Protein AF-A0A8J6BAM9-F1 (afdb_monomer_lite)

InterPro domains:
  IPR001164 Arf GTPase activating protein [PF01412] (56-145)
  IPR001164 Arf GTPase activating protein [PR00405] (63-82)
  IPR001164 Arf GTPase activating protein [PR00405] (82-99)
  IPR001164 Arf GTPase activating protein [PR00405] (103-124)
  IPR001164 Arf GTPase activating protein [PS50115] (27-148)
  IPR001164 Arf GTPase activating protein [SM00105] (52-148)
  IPR001849 Pleckstrin homology domain [PS50003] (1-22)
  IPR037278 ARFGAP/RecO-like zinc finger [SSF57863] (56-147)
  IPR038508 ArfGAP domain superfamily [G3DSA:1.10.220.150] (35-148)
  IPR045258 ArfGAP ACAP1/2/3-like [PTHR23180] (1-147)

pLDDT: mean 85.21, std 18.14, range [35.91, 98.75]

Foldseek 3Di:
DDDDPDPVSVVVVVVVVVVVVVVVVVVVVVVVVVVPPDDDDDDPPPPPPPPQLLVLLCPAPAQQAALFARHGDAQKDFLVLLEGHHPVVLVVLVVVPPVRTDMDGNPPDDDDPVSSVSNNVDYSVNSCCPPVVCCVVVVHDGHHPPRD

Secondary structure (DSSP, 8-state):
----SSHHHHHHHHHHHHHHHHHHHHHHHHHHHHHTT------------PPPHHHHHHTSTTTTB-TTT--BS--EEETTTTEEE-HHHHHHHHHH-TTT--EEETTTS---HHHHHHHHHS-HHHHHHHHTTTTTTTTPPPP-TT--

Organism: Eleutherodactylus coqui (NCBI:txid57060)

Structure (mmCIF, N/CA/C/O backbone):
data_AF-A0A8J6BAM9-F1
#
_entry.id   AF-A0A8J6BAM9-F1
#
loop_
_atom_site.group_PDB
_atom_site.id
_atom_site.type_symbol
_atom_site.label_atom_id
_atom_site.label_alt_id
_atom_site.label_comp_id
_atom_site.label_asym_id
_atom_site.label_entity_id
_atom_site.label_seq_id
_atom_site.pd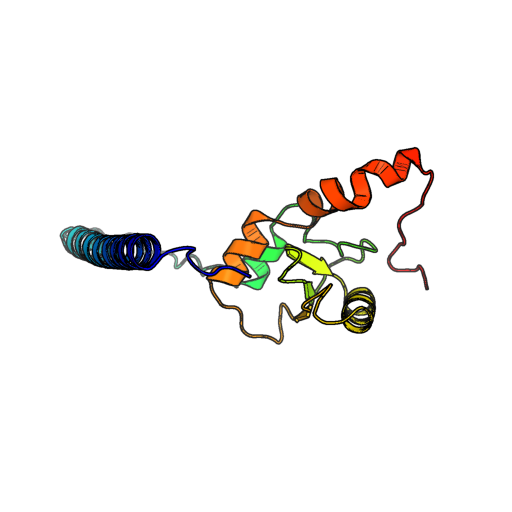bx_PDB_ins_code
_atom_site.Cartn_x
_atom_site.Cartn_y
_atom_site.Cartn_z
_atom_site.occupancy
_atom_site.B_iso_or_equiv
_atom_site.auth_seq_id
_atom_site.auth_comp_id
_atom_site.auth_asym_id
_atom_site.auth_atom_id
_atom_site.pdbx_PDB_model_num
ATOM 1 N N . MET A 1 1 ? -9.976 20.914 -7.600 1.00 39.16 1 MET A N 1
ATOM 2 C CA . MET A 1 1 ? -10.776 22.073 -7.157 1.00 39.16 1 MET A CA 1
ATOM 3 C C . MET A 1 1 ? -12.224 21.718 -7.468 1.00 39.16 1 MET A C 1
ATOM 5 O O . MET A 1 1 ? -12.579 21.702 -8.632 1.00 39.16 1 MET A O 1
ATOM 9 N N . LEU A 1 2 ? -12.993 21.249 -6.481 1.00 48.84 2 LEU A N 1
ATOM 10 C CA . LEU A 1 2 ? -14.400 20.868 -6.664 1.00 48.84 2 LEU A CA 1
ATOM 11 C C . LEU A 1 2 ? -15.252 21.985 -6.068 1.00 48.84 2 LEU A C 1
ATOM 13 O O . LEU A 1 2 ? -15.532 21.981 -4.873 1.00 48.84 2 LEU A O 1
ATOM 17 N N . GLN A 1 3 ? -15.593 22.973 -6.886 1.00 56.38 3 GLN A N 1
ATOM 18 C CA . GLN A 1 3 ? -16.616 23.955 -6.546 1.00 56.38 3 GLN A CA 1
ATOM 19 C C . GLN A 1 3 ? -17.754 23.790 -7.550 1.00 56.38 3 GLN A C 1
ATOM 21 O O . GLN A 1 3 ? -17.508 23.651 -8.745 1.00 56.38 3 GLN A O 1
ATOM 26 N N . ALA A 1 4 ? -18.988 23.723 -7.051 1.00 55.84 4 ALA A N 1
ATOM 27 C CA . ALA A 1 4 ? -20.177 23.665 -7.888 1.00 55.84 4 ALA A CA 1
ATOM 28 C C . ALA A 1 4 ? -20.239 24.931 -8.756 1.00 55.84 4 ALA A C 1
ATOM 30 O O . ALA A 1 4 ? -20.196 26.040 -8.231 1.00 55.84 4 ALA A O 1
ATOM 31 N N . GLU A 1 5 ? -20.343 24.764 -10.074 1.00 67.25 5 GLU A N 1
ATOM 32 C CA . GLU A 1 5 ? -20.265 25.865 -11.048 1.00 67.25 5 GLU A CA 1
ATOM 33 C C . GLU A 1 5 ? -21.490 26.803 -11.022 1.00 67.25 5 GLU A C 1
ATOM 35 O O . GLU A 1 5 ? -21.522 27.812 -11.721 1.00 67.25 5 GLU A O 1
ATOM 40 N N . SER A 1 6 ? -22.510 26.504 -10.207 1.00 79.94 6 SER A N 1
ATOM 41 C CA . SER A 1 6 ? -23.628 27.411 -9.932 1.00 79.94 6 SER A CA 1
ATOM 42 C C . SER A 1 6 ? -24.306 27.100 -8.595 1.00 79.94 6 SER A C 1
ATOM 44 O O . SER A 1 6 ? -24.293 25.961 -8.121 1.00 79.94 6 SER A O 1
ATOM 46 N N . GLU A 1 7 ? -24.957 28.111 -8.019 1.00 80.81 7 GLU A N 1
ATOM 47 C CA . GLU A 1 7 ? -25.737 28.018 -6.775 1.00 80.81 7 GLU A CA 1
ATOM 48 C C . GLU A 1 7 ? -26.814 26.927 -6.851 1.00 80.81 7 GLU A C 1
ATOM 50 O O . GLU A 1 7 ? -26.946 26.100 -5.953 1.00 80.81 7 GLU A O 1
ATOM 55 N N . ARG A 1 8 ? -27.489 26.816 -7.998 1.00 80.56 8 ARG A N 1
ATOM 56 C CA . ARG A 1 8 ? -28.498 25.779 -8.238 1.00 80.56 8 ARG A CA 1
ATOM 57 C C . ARG A 1 8 ? -27.919 24.360 -8.186 1.00 80.56 8 ARG A C 1
ATOM 59 O O . ARG A 1 8 ? -28.575 23.441 -7.701 1.00 80.56 8 ARG A O 1
ATOM 66 N N . VAL A 1 9 ? -26.705 24.157 -8.698 1.00 76.94 9 VAL A N 1
ATOM 67 C CA . VAL A 1 9 ? -26.034 22.845 -8.656 1.00 76.94 9 VAL A CA 1
ATOM 68 C C . VAL A 1 9 ? -25.580 22.521 -7.233 1.00 76.94 9 VAL A C 1
ATOM 70 O O . VAL A 1 9 ? -25.711 21.374 -6.802 1.00 76.94 9 VAL A O 1
ATOM 73 N N . LEU A 1 10 ? -25.120 23.525 -6.481 1.00 77.19 10 LEU A N 1
ATOM 74 C CA . LEU A 1 10 ? -24.785 23.378 -5.066 1.00 77.19 10 LEU A CA 1
ATOM 75 C C . LEU A 1 10 ? -26.008 22.941 -4.247 1.00 77.19 10 LEU A C 1
ATOM 77 O O . LEU A 1 10 ? -25.926 21.961 -3.510 1.00 77.19 10 LEU A O 1
ATOM 81 N N . GLU A 1 11 ? -27.151 23.606 -4.417 1.00 84.81 11 GLU A N 1
ATOM 82 C CA . GLU A 1 11 ? -28.397 23.273 -3.713 1.00 84.81 11 GLU A CA 1
ATOM 83 C C . GLU A 1 11 ? -28.887 21.856 -4.027 1.00 84.81 11 GLU A C 1
ATOM 85 O O . GLU A 1 11 ? -29.260 21.101 -3.123 1.00 84.81 11 GLU A O 1
ATOM 90 N N . LEU A 1 12 ? -28.851 21.461 -5.304 1.00 85.25 12 LEU A N 1
ATOM 91 C CA . LEU A 1 12 ? -29.227 20.112 -5.722 1.00 85.25 12 LEU A CA 1
ATOM 92 C C . LEU A 1 12 ? -28.321 19.055 -5.091 1.00 85.25 12 LEU A C 1
ATOM 94 O O . LEU A 1 12 ? -28.817 18.023 -4.631 1.00 85.25 12 LEU A O 1
ATOM 98 N N . TRP A 1 13 ? -27.016 19.321 -5.033 1.00 80.38 13 TRP A N 1
ATOM 99 C CA . TRP A 1 13 ? -26.051 18.408 -4.435 1.00 80.38 13 TRP A CA 1
ATOM 100 C C . TRP A 1 13 ? -26.234 18.300 -2.919 1.00 80.38 13 TRP A C 1
ATOM 102 O O . TRP A 1 13 ? -26.351 17.191 -2.398 1.00 80.38 13 TRP A O 1
ATOM 112 N N . VAL A 1 14 ? -26.371 19.429 -2.216 1.00 87.75 14 VAL A N 1
ATOM 113 C CA . VAL A 1 14 ? -26.645 19.457 -0.769 1.00 87.75 14 VAL A CA 1
ATOM 114 C C . VAL A 1 14 ? -27.933 18.696 -0.451 1.00 87.75 14 VAL A C 1
ATOM 116 O O . VAL A 1 14 ? -27.946 17.840 0.434 1.00 87.75 14 VAL A O 1
ATOM 119 N N . SER A 1 15 ? -28.999 18.927 -1.220 1.00 88.94 15 SER A N 1
ATOM 120 C CA . SER A 1 15 ? -30.274 18.227 -1.050 1.00 88.94 15 SER A CA 1
ATOM 121 C C . SER A 1 15 ? -30.162 16.726 -1.340 1.00 88.94 15 SER A C 1
ATOM 123 O O . SER A 1 15 ? -30.778 15.909 -0.653 1.00 88.94 15 SER A O 1
ATOM 125 N N . ALA A 1 16 ? -29.390 16.321 -2.352 1.00 88.25 16 ALA A N 1
ATOM 126 C CA . ALA A 1 16 ? -29.144 14.910 -2.643 1.00 88.25 16 ALA A CA 1
ATOM 127 C C . ALA A 1 16 ? -28.390 14.222 -1.493 1.00 88.25 16 ALA A C 1
ATOM 129 O O . ALA A 1 16 ? -28.829 13.177 -1.019 1.00 88.25 16 ALA A O 1
ATOM 130 N N . VAL A 1 17 ? -27.324 14.842 -0.979 1.00 90.06 17 VAL A N 1
ATOM 131 C CA . VAL A 1 17 ? -26.529 14.312 0.139 1.00 90.06 17 VAL A CA 1
ATOM 132 C C . VAL A 1 17 ? -27.372 14.196 1.413 1.00 90.06 17 VAL A C 1
ATOM 134 O O . VAL A 1 17 ? -27.409 13.135 2.033 1.00 90.06 17 VAL A O 1
ATOM 137 N N . GLN A 1 18 ? -28.121 15.240 1.775 1.00 89.88 18 GLN A N 1
ATOM 138 C CA . GLN A 1 18 ? -28.992 15.229 2.958 1.00 89.88 18 GLN A CA 1
ATOM 139 C C . GLN A 1 18 ? -30.099 14.163 2.870 1.00 89.88 18 GLN A C 1
ATOM 141 O O . GLN A 1 18 ? -30.429 13.522 3.875 1.00 89.88 18 GLN A O 1
ATOM 146 N N . ARG A 1 19 ? -30.653 13.929 1.671 1.00 83.50 19 ARG A N 1
ATOM 147 C CA . ARG A 1 19 ? -31.639 12.862 1.423 1.00 83.50 19 ARG A CA 1
ATOM 148 C C . ARG A 1 19 ? -31.029 11.471 1.558 1.00 83.50 19 ARG A C 1
ATOM 150 O O . ARG A 1 19 ? -31.640 10.614 2.200 1.00 83.50 19 ARG A O 1
ATOM 157 N N . SER A 1 20 ? -29.829 11.258 1.024 1.00 84.00 20 SER A N 1
ATOM 158 C CA . SER A 1 20 ? -29.104 9.991 1.172 1.00 84.00 20 SER A CA 1
ATOM 159 C C . SER A 1 20 ? -28.804 9.684 2.641 1.00 84.00 20 SER A C 1
ATOM 161 O O . SER A 1 20 ? -29.074 8.576 3.100 1.00 84.00 20 SER A O 1
ATOM 163 N N . ILE A 1 21 ? -28.354 10.683 3.409 1.00 84.88 21 ILE A N 1
ATOM 164 C CA . ILE A 1 21 ? -28.090 10.552 4.850 1.00 84.88 21 ILE A CA 1
ATOM 165 C C . ILE A 1 21 ? -29.373 10.176 5.608 1.00 84.88 21 ILE A C 1
ATOM 167 O O . ILE A 1 21 ? -29.393 9.217 6.380 1.00 84.88 21 ILE A O 1
ATOM 171 N N . THR A 1 22 ? -30.469 10.900 5.364 1.00 84.44 22 THR A N 1
ATOM 172 C CA . THR A 1 22 ? -31.757 10.653 6.035 1.00 84.44 22 THR A CA 1
ATOM 173 C C . THR A 1 22 ? -32.296 9.253 5.729 1.00 84.44 22 THR A C 1
ATOM 175 O O . THR A 1 22 ? -32.803 8.569 6.623 1.00 84.44 22 THR A O 1
ATOM 178 N N . THR A 1 23 ? -32.153 8.807 4.479 1.00 82.44 23 THR A N 1
ATOM 179 C CA . THR A 1 23 ? -32.568 7.468 4.042 1.00 82.44 23 THR A CA 1
ATOM 180 C C . THR A 1 23 ? -31.773 6.394 4.779 1.00 82.44 23 THR A C 1
ATOM 182 O O . THR A 1 23 ? -32.389 5.544 5.425 1.00 82.44 23 THR A O 1
ATOM 185 N N . ALA A 1 24 ? -30.442 6.513 4.818 1.00 81.12 24 ALA A N 1
ATOM 186 C CA . ALA A 1 24 ? -29.561 5.570 5.506 1.00 81.12 24 ALA A CA 1
ATOM 187 C C . ALA A 1 24 ? -29.890 5.428 7.007 1.00 81.12 24 ALA A C 1
ATOM 189 O O . ALA A 1 24 ? -29.996 4.317 7.526 1.00 81.12 24 ALA A O 1
ATOM 190 N N . TYR A 1 25 ? -30.153 6.533 7.717 1.00 81.12 25 TYR A N 1
ATOM 191 C CA . TYR A 1 25 ? -30.557 6.469 9.131 1.00 81.12 25 TYR A CA 1
ATOM 192 C C . TYR A 1 25 ? -31.950 5.854 9.343 1.00 81.12 25 TYR A C 1
ATOM 194 O O . TYR A 1 25 ? -32.214 5.249 10.387 1.00 81.12 25 TYR A O 1
ATOM 202 N N . SER A 1 26 ? -32.868 6.014 8.386 1.00 75.12 26 SER A N 1
ATOM 203 C CA . SER A 1 26 ? -34.202 5.406 8.455 1.00 75.12 26 SER A CA 1
ATOM 204 C C . SER A 1 26 ? -34.169 3.894 8.199 1.00 75.12 26 SER A C 1
ATOM 206 O O . SER A 1 26 ? -34.898 3.147 8.854 1.00 75.12 26 SER A O 1
ATOM 208 N N . GLU A 1 27 ? -33.296 3.439 7.300 1.00 65.94 27 GLU A N 1
ATOM 209 C CA . GLU A 1 27 ? -33.071 2.025 6.988 1.00 65.94 27 GLU A CA 1
ATOM 210 C C . GLU A 1 27 ? -32.400 1.302 8.154 1.00 65.94 27 GLU A C 1
ATOM 212 O O . GLU A 1 27 ? -32.925 0.288 8.613 1.00 65.94 27 GLU A O 1
ATOM 217 N N . ASN A 1 28 ? -31.365 1.908 8.742 1.00 63.78 28 ASN A N 1
ATOM 218 C CA . ASN A 1 28 ? -30.679 1.373 9.919 1.00 63.78 28 ASN A CA 1
ATOM 219 C C . ASN A 1 28 ? -31.640 1.192 11.118 1.00 63.78 28 ASN A C 1
ATOM 221 O O . ASN A 1 28 ? -31.587 0.214 11.864 1.00 63.78 28 ASN A O 1
ATOM 225 N N . ARG A 1 29 ? -32.616 2.102 11.271 1.00 59.41 29 ARG A N 1
ATOM 226 C CA . ARG A 1 29 ? -33.677 1.982 12.288 1.00 59.41 29 ARG A CA 1
ATOM 227 C C . ARG A 1 29 ? -34.651 0.839 11.988 1.00 59.41 29 ARG A C 1
ATOM 229 O O . ARG A 1 29 ? -35.113 0.176 12.913 1.00 59.41 29 ARG A O 1
ATOM 236 N N . ARG A 1 30 ? -34.978 0.601 10.713 1.00 58.94 30 ARG A N 1
ATOM 237 C CA . ARG A 1 30 ? -35.854 -0.506 10.287 1.00 58.94 30 ARG A CA 1
ATOM 238 C C . ARG A 1 30 ? -35.173 -1.864 10.456 1.00 58.94 30 ARG A C 1
ATOM 240 O O . ARG A 1 30 ? -35.844 -2.799 10.878 1.00 58.94 30 ARG A O 1
ATOM 247 N N . GLU A 1 31 ? -33.875 -1.974 10.191 1.00 57.94 31 GLU A N 1
ATOM 248 C CA . GLU A 1 31 ? -33.087 -3.182 10.487 1.00 57.94 31 GLU A CA 1
ATOM 249 C C . GLU A 1 31 ? -33.006 -3.459 11.988 1.00 57.94 31 GLU A C 1
ATOM 251 O O . GLU A 1 31 ? -33.277 -4.579 12.424 1.00 57.94 31 GLU A O 1
ATOM 256 N N . SER A 1 32 ? -32.755 -2.424 12.794 1.00 57.28 32 SER A N 1
ATOM 257 C CA . SER A 1 32 ? -32.732 -2.543 14.255 1.00 57.28 32 SER A CA 1
ATOM 258 C C . SER A 1 32 ? -34.083 -3.019 14.824 1.00 57.28 32 SER A C 1
ATOM 260 O O . SER A 1 32 ? -34.129 -3.913 15.668 1.00 57.28 32 SER A O 1
ATOM 262 N N . LEU A 1 33 ? -35.205 -2.516 14.289 1.00 58.56 33 LEU A N 1
ATOM 263 C CA . LEU A 1 33 ? -36.557 -2.947 14.676 1.00 58.56 33 LEU A CA 1
ATOM 264 C C . LEU A 1 33 ? -36.940 -4.346 14.159 1.00 58.56 33 LEU A C 1
ATOM 266 O O . LEU A 1 33 ? -37.733 -5.031 14.806 1.00 58.56 33 LEU A O 1
ATOM 270 N N . ARG A 1 34 ? -36.401 -4.784 13.011 1.00 57.72 34 ARG A N 1
ATOM 271 C CA . ARG A 1 34 ? -36.590 -6.152 12.488 1.00 57.72 34 ARG A CA 1
ATOM 272 C C . ARG A 1 34 ? -35.845 -7.187 13.332 1.00 57.72 34 ARG A C 1
ATOM 274 O O . ARG A 1 34 ? -36.392 -8.256 13.574 1.00 57.72 34 ARG A O 1
ATOM 281 N N . SER A 1 35 ? -34.655 -6.844 13.826 1.00 55.47 35 SER A N 1
ATOM 282 C CA . SER A 1 35 ? -33.857 -7.705 14.711 1.00 55.47 35 SER A CA 1
ATOM 283 C C . SER A 1 35 ? -34.527 -7.936 16.078 1.00 55.47 35 SER A C 1
ATOM 285 O O . SER A 1 35 ? -34.435 -9.017 16.653 1.00 55.47 35 SER A O 1
ATOM 287 N N . ALA A 1 36 ? -35.302 -6.964 16.574 1.00 58.22 36 ALA A N 1
ATOM 288 C CA . ALA A 1 36 ? -35.956 -7.030 17.884 1.00 58.22 36 ALA A CA 1
ATOM 289 C C . ALA A 1 36 ? -37.245 -7.888 17.953 1.00 58.22 36 ALA A C 1
ATOM 291 O O . ALA A 1 36 ? -37.858 -7.963 19.017 1.00 58.22 36 ALA A O 1
ATOM 292 N N . ARG A 1 37 ? -37.704 -8.507 16.851 1.00 52.25 37 ARG A N 1
ATOM 293 C CA . ARG A 1 37 ? -39.003 -9.221 16.784 1.00 52.25 37 ARG A CA 1
ATOM 294 C C . ARG A 1 37 ? -38.938 -10.755 16.776 1.00 52.25 37 ARG A C 1
ATOM 296 O O . ARG A 1 37 ? -39.987 -11.376 16.629 1.00 52.25 37 ARG A O 1
ATOM 303 N N . SER A 1 38 ? -37.778 -11.376 16.978 1.00 48.56 38 SER A N 1
ATOM 304 C CA . SER A 1 38 ? -37.673 -12.846 17.034 1.00 48.56 38 SER A CA 1
ATOM 305 C C . SER A 1 38 ? -37.739 -13.375 18.478 1.00 48.56 38 SER A C 1
ATOM 307 O O . SER A 1 38 ? -36.863 -13.030 19.274 1.00 48.56 38 SER A O 1
ATOM 309 N N . PRO A 1 39 ? -38.721 -14.222 18.853 1.00 49.69 39 PRO A N 1
ATOM 310 C CA . PRO A 1 39 ? -38.718 -14.917 20.137 1.00 49.69 39 PRO A CA 1
ATOM 311 C C . PRO A 1 39 ? -37.861 -16.193 20.065 1.00 49.69 39 PRO A C 1
ATOM 313 O O . PRO A 1 39 ? -38.137 -17.073 19.262 1.00 49.69 39 PRO A O 1
ATOM 316 N N . ALA A 1 40 ? -36.850 -16.248 20.937 1.00 50.81 40 ALA A N 1
ATOM 317 C CA . ALA A 1 40 ? -36.162 -17.413 21.509 1.00 50.81 40 ALA A CA 1
ATOM 318 C C . ALA A 1 40 ? -35.881 -18.653 20.629 1.00 50.81 40 ALA A C 1
ATOM 320 O O . ALA A 1 40 ? -36.723 -19.528 20.496 1.00 50.81 40 ALA A O 1
ATOM 321 N N . GLU A 1 41 ? -34.610 -18.812 20.252 1.00 35.91 41 GLU A N 1
ATOM 322 C CA . GLU A 1 41 ? -33.850 -20.065 20.368 1.00 35.91 41 GLU A CA 1
ATOM 323 C C . GLU A 1 41 ? -32.368 -19.670 20.461 1.00 35.91 41 GLU A C 1
ATOM 325 O O . GLU A 1 41 ? -31.830 -19.022 19.566 1.00 35.91 41 GLU A O 1
ATOM 330 N N . PHE A 1 42 ? -31.722 -19.967 21.590 1.00 48.81 42 PHE A N 1
ATOM 331 C CA . PHE A 1 42 ? -30.290 -19.740 21.778 1.00 48.81 42 PHE A CA 1
ATOM 332 C C . PHE A 1 42 ? -29.526 -21.006 21.369 1.00 48.81 42 PHE A C 1
ATOM 334 O O . PHE A 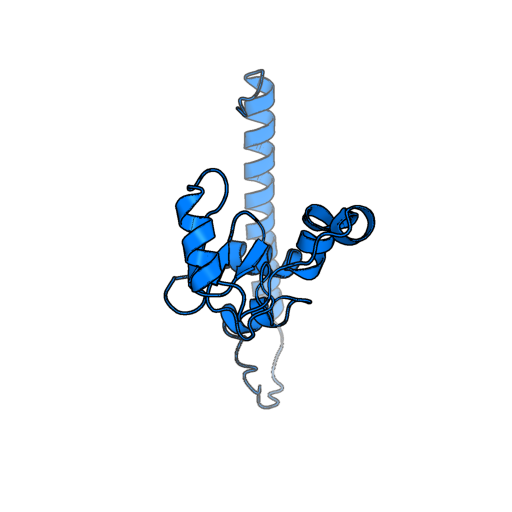1 42 ? -29.446 -21.934 22.176 1.00 48.81 42 PHE A O 1
ATOM 341 N N . PRO A 1 43 ? -28.868 -21.062 20.202 1.00 42.41 43 PRO A N 1
ATOM 342 C CA . PRO A 1 43 ? -27.595 -21.741 20.115 1.00 42.41 43 PRO A CA 1
ATOM 343 C C . PRO A 1 43 ? -26.518 -20.767 20.595 1.00 42.41 43 PRO A C 1
ATOM 345 O O . PRO A 1 43 ? -26.526 -19.584 20.258 1.00 42.41 43 PRO A O 1
ATOM 348 N N . ALA A 1 44 ? -25.608 -21.263 21.431 1.00 45.12 44 ALA A N 1
ATOM 349 C CA . ALA A 1 44 ? -24.462 -20.524 21.933 1.00 45.12 44 ALA A CA 1
ATOM 350 C C . ALA A 1 44 ? -23.733 -19.825 20.774 1.00 45.12 44 ALA A C 1
ATOM 352 O O . ALA A 1 44 ? -23.027 -20.460 19.991 1.00 45.12 44 ALA A O 1
ATOM 353 N N . GLN A 1 45 ? -23.929 -18.510 20.663 1.00 50.00 45 GLN A N 1
ATOM 354 C CA . GLN A 1 45 ? -23.232 -17.676 19.702 1.00 50.00 45 GLN A CA 1
ATOM 355 C C . GLN A 1 45 ? -21.758 -17.695 20.111 1.00 50.00 45 GLN A C 1
ATOM 357 O O . GLN A 1 45 ? -21.333 -16.975 21.018 1.00 50.00 45 GLN A O 1
ATOM 362 N N . GLN A 1 46 ? -20.963 -18.543 19.458 1.00 45.97 46 GLN A N 1
ATOM 363 C CA . GLN A 1 46 ? -19.539 -18.284 19.333 1.00 45.97 46 GLN A CA 1
ATOM 364 C C . GLN A 1 46 ? -19.436 -16.854 18.805 1.00 45.97 46 GLN A C 1
ATOM 366 O O . GLN A 1 46 ? -19.818 -16.570 17.670 1.00 45.97 46 GLN A O 1
ATOM 371 N N . LYS A 1 47 ? -18.993 -15.927 19.662 1.00 38.78 47 LYS A N 1
ATOM 372 C CA . LYS A 1 47 ? -18.503 -14.628 19.218 1.00 38.78 47 LYS A CA 1
ATOM 373 C C . LYS A 1 47 ? -17.362 -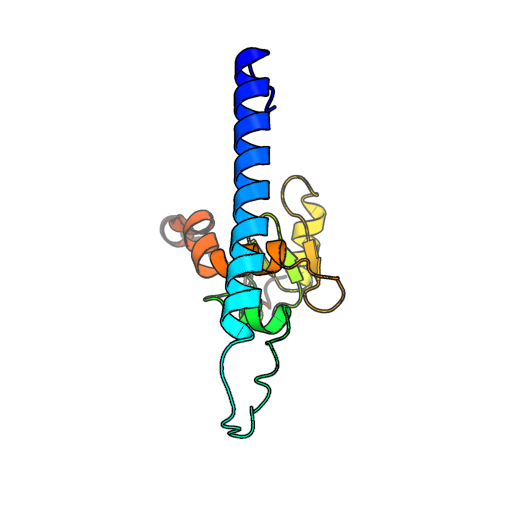14.942 18.260 1.00 38.78 47 LYS A C 1
ATOM 375 O O . LYS A 1 47 ? -16.242 -15.170 18.704 1.00 38.78 47 LYS A O 1
ATOM 380 N N . ALA A 1 48 ? -17.651 -14.988 16.962 1.00 41.03 48 ALA A N 1
ATOM 381 C CA . ALA A 1 48 ? -16.633 -14.756 15.962 1.00 41.03 48 ALA A CA 1
ATOM 382 C C . ALA A 1 48 ? -16.068 -13.383 16.318 1.00 41.03 48 ALA A C 1
ATOM 384 O O . ALA A 1 48 ? -16.750 -12.364 16.193 1.00 41.03 48 ALA A O 1
ATOM 385 N N . THR A 1 49 ? -14.885 -13.376 16.924 1.00 45.06 49 THR A N 1
ATOM 386 C CA . THR A 1 49 ? -14.136 -12.158 17.188 1.00 45.06 49 THR A CA 1
ATOM 387 C C . THR A 1 49 ? -14.025 -11.457 15.849 1.00 45.06 49 THR A C 1
ATOM 389 O O . THR A 1 49 ? -13.442 -12.024 14.922 1.00 45.06 49 THR A O 1
ATOM 392 N N . ALA A 1 50 ? -14.658 -10.287 15.713 1.00 51.44 50 ALA A N 1
ATOM 393 C CA . ALA A 1 50 ? -14.471 -9.470 14.527 1.00 51.44 50 ALA A CA 1
ATOM 394 C C . ALA A 1 50 ? -12.952 -9.362 14.316 1.00 51.44 50 ALA A C 1
ATOM 396 O O . ALA A 1 50 ? -12.250 -9.018 15.274 1.00 51.44 50 ALA A O 1
ATOM 397 N N . PRO A 1 51 ? -12.431 -9.765 13.146 1.00 61.16 51 PRO A N 1
ATOM 398 C CA . PRO A 1 51 ? -10.997 -9.749 12.914 1.00 61.16 51 PRO A CA 1
ATOM 399 C C . PRO A 1 51 ? -10.484 -8.334 13.157 1.00 61.16 51 PRO A C 1
ATOM 401 O O . PRO A 1 51 ? -11.166 -7.368 12.795 1.00 61.16 51 PRO A O 1
ATOM 404 N N . CYS A 1 52 ? -9.315 -8.206 13.789 1.00 82.19 52 CYS A N 1
ATOM 405 C CA . CYS A 1 52 ? -8.753 -6.880 13.998 1.00 82.19 52 CYS A CA 1
ATOM 406 C C . CYS A 1 52 ? -8.532 -6.216 12.626 1.00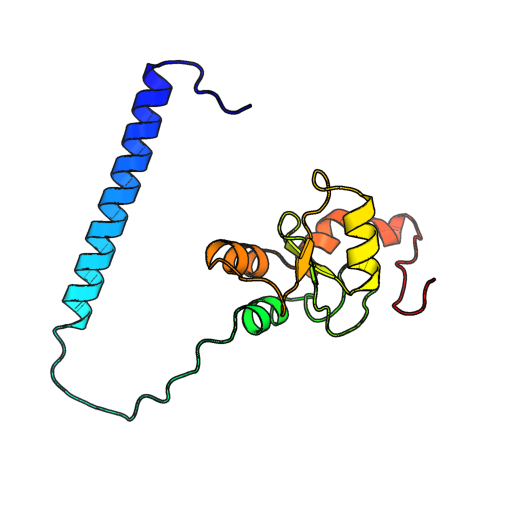 82.19 52 CYS A C 1
ATOM 408 O O . CYS A 1 52 ? -8.388 -6.900 11.608 1.00 82.19 52 CYS A O 1
ATOM 410 N N . ALA A 1 53 ? -8.569 -4.883 12.569 1.00 86.69 53 ALA A N 1
ATOM 411 C CA . ALA A 1 53 ? -8.479 -4.145 11.306 1.00 86.69 53 ALA A CA 1
ATOM 412 C C . ALA A 1 53 ? -7.269 -4.588 10.459 1.00 86.69 53 ALA A C 1
ATOM 414 O O . ALA A 1 53 ? -7.398 -4.797 9.254 1.00 86.69 53 ALA A O 1
ATOM 415 N N . GLN A 1 54 ? -6.130 -4.823 11.113 1.00 92.19 54 GLN A N 1
ATOM 416 C CA . GLN A 1 54 ? -4.921 -5.366 10.503 1.00 92.19 54 GLN A CA 1
ATOM 417 C C . GLN A 1 54 ? -5.155 -6.736 9.852 1.00 92.19 54 GLN A C 1
ATOM 419 O O . GLN A 1 54 ? -4.830 -6.909 8.679 1.00 92.19 54 GLN A O 1
ATOM 424 N N . ASP A 1 55 ? -5.765 -7.690 10.561 1.00 93.25 55 ASP A N 1
ATOM 425 C CA . ASP A 1 55 ? -6.039 -9.026 10.016 1.00 93.25 55 ASP A CA 1
ATOM 426 C C . ASP A 1 55 ? -6.925 -8.959 8.768 1.00 93.25 55 ASP A C 1
ATOM 428 O O . ASP A 1 55 ? -6.769 -9.751 7.841 1.00 93.25 55 ASP A O 1
ATOM 432 N N . ALA A 1 56 ? -7.887 -8.031 8.741 1.00 94.38 56 ALA A N 1
ATOM 433 C CA . ALA A 1 56 ? -8.734 -7.825 7.571 1.00 94.38 56 ALA A CA 1
ATOM 434 C C . ALA A 1 56 ? -7.924 -7.346 6.361 1.00 94.38 56 ALA A C 1
ATOM 436 O O . ALA A 1 56 ? -8.064 -7.921 5.283 1.00 94.38 56 ALA A O 1
ATOM 437 N N . MET A 1 57 ? -7.040 -6.366 6.553 1.00 95.94 57 MET A N 1
ATOM 438 C CA . MET A 1 57 ? -6.207 -5.818 5.479 1.00 95.94 57 MET A CA 1
ATOM 439 C C . MET A 1 57 ? -5.137 -6.800 4.993 1.00 95.94 57 MET A C 1
ATOM 441 O O . MET A 1 57 ? -4.865 -6.851 3.796 1.00 95.94 57 MET A O 1
ATOM 445 N N . LEU A 1 58 ? -4.532 -7.590 5.886 1.00 96.12 58 LEU A N 1
ATOM 446 C CA . LEU A 1 58 ? -3.482 -8.551 5.525 1.00 96.12 58 LEU A CA 1
ATOM 447 C C . LEU A 1 58 ? -4.019 -9.782 4.780 1.00 96.12 58 LEU A C 1
ATOM 449 O O . LEU A 1 58 ? -3.265 -10.429 4.057 1.00 96.12 58 LEU A O 1
ATOM 453 N N . ARG A 1 59 ? -5.319 -10.088 4.899 1.00 96.19 59 ARG A N 1
ATOM 454 C CA . ARG A 1 59 ? -5.975 -11.155 4.120 1.00 96.19 59 ARG A CA 1
ATOM 455 C C . ARG A 1 59 ? -6.234 -10.790 2.658 1.00 96.19 59 ARG A C 1
ATOM 457 O O . ARG A 1 59 ? -6.555 -11.678 1.871 1.00 96.19 59 ARG A O 1
ATOM 464 N N . VAL A 1 60 ? -6.120 -9.517 2.290 1.00 97.12 60 VAL A N 1
ATOM 465 C CA . VAL A 1 60 ? -6.274 -9.067 0.902 1.00 97.12 60 VAL A CA 1
ATOM 466 C C . VAL A 1 60 ? -5.138 -9.634 0.052 1.00 97.12 60 VAL A C 1
ATOM 468 O O . VAL A 1 60 ? -3.982 -9.683 0.480 1.00 97.12 60 VAL A O 1
ATOM 471 N N . THR A 1 61 ? -5.455 -10.052 -1.171 1.00 97.31 61 THR A N 1
ATOM 472 C CA . THR A 1 61 ? -4.487 -10.652 -2.093 1.00 97.31 61 THR A CA 1
ATOM 473 C C . THR A 1 61 ? -3.265 -9.748 -2.290 1.00 97.31 61 THR A C 1
ATOM 475 O O . THR A 1 61 ? -3.373 -8.592 -2.698 1.00 97.31 61 THR A O 1
ATOM 478 N N . GLY A 1 62 ? -2.087 -10.295 -1.986 1.00 97.62 62 GLY A N 1
ATOM 479 C CA . GLY A 1 62 ? -0.804 -9.601 -2.096 1.00 97.62 62 GLY A CA 1
ATOM 480 C C . GLY A 1 62 ? -0.386 -8.802 -0.857 1.00 97.62 62 GLY A C 1
ATOM 481 O O . GLY A 1 62 ? 0.795 -8.484 -0.744 1.00 97.62 62 GLY A O 1
ATOM 482 N N . ASN A 1 63 ? -1.281 -8.526 0.098 1.00 98.38 63 ASN A N 1
ATOM 483 C CA . ASN A 1 63 ? -0.955 -7.689 1.261 1.00 98.38 63 ASN A CA 1
ATOM 484 C C . ASN A 1 63 ? -0.089 -8.388 2.319 1.00 98.38 63 ASN A C 1
ATOM 486 O O . ASN A 1 63 ? 0.465 -7.710 3.182 1.00 98.38 63 ASN A O 1
ATOM 490 N N . ALA A 1 64 ? 0.075 -9.712 2.238 1.00 97.69 64 ALA A N 1
ATOM 491 C CA . ALA A 1 64 ? 0.958 -10.487 3.116 1.00 97.69 64 ALA A CA 1
ATOM 492 C C . ALA A 1 64 ? 2.463 -10.256 2.853 1.00 97.69 64 ALA A C 1
ATOM 494 O O . ALA A 1 64 ? 3.305 -10.714 3.626 1.00 97.69 64 ALA A O 1
ATOM 495 N N . ALA A 1 65 ? 2.811 -9.554 1.773 1.00 98.19 65 ALA A N 1
ATOM 496 C CA . ALA A 1 65 ? 4.176 -9.169 1.441 1.00 98.19 65 ALA A CA 1
ATOM 497 C C . ALA A 1 65 ? 4.220 -7.692 1.042 1.00 98.19 65 ALA A C 1
ATOM 499 O O . ALA A 1 65 ? 3.281 -7.181 0.439 1.00 98.19 65 ALA A O 1
ATOM 500 N N . CYS A 1 66 ? 5.321 -7.016 1.358 1.00 98.56 66 CYS A N 1
ATOM 501 C CA . CYS A 1 66 ? 5.566 -5.622 1.020 1.00 98.56 66 CYS A CA 1
ATOM 502 C C . CYS A 1 66 ? 5.327 -5.369 -0.470 1.00 98.56 66 CYS A C 1
ATOM 504 O O . CYS A 1 66 ? 5.871 -6.081 -1.323 1.00 98.56 66 CYS A O 1
ATOM 506 N N . CYS A 1 67 ? 4.563 -4.316 -0.760 1.00 98.62 67 CYS A N 1
ATOM 507 C CA . CYS A 1 67 ? 4.212 -3.921 -2.110 1.00 98.62 67 CYS A CA 1
ATOM 508 C C . CYS A 1 67 ? 5.443 -3.700 -2.982 1.00 98.62 67 CYS A C 1
ATOM 510 O O . CYS A 1 67 ? 5.380 -4.077 -4.141 1.00 98.62 67 CYS A O 1
ATOM 512 N N . ASP A 1 68 ? 6.560 -3.199 -2.445 1.00 98.44 68 ASP A N 1
ATOM 513 C CA . ASP A 1 68 ? 7.693 -2.746 -3.264 1.00 98.44 68 ASP A CA 1
ATOM 514 C C . ASP A 1 68 ? 8.857 -3.744 -3.304 1.00 98.44 68 ASP A C 1
ATOM 516 O O . ASP A 1 68 ? 9.471 -3.937 -4.349 1.00 98.44 68 ASP A O 1
ATOM 520 N N . CYS A 1 69 ? 9.160 -4.418 -2.189 1.00 97.94 69 CYS A N 1
ATOM 521 C CA . CYS A 1 69 ? 10.334 -5.301 -2.079 1.00 97.94 69 CYS A CA 1
ATOM 522 C C . CYS A 1 69 ? 10.000 -6.762 -1.748 1.00 97.94 69 CYS A C 1
ATOM 524 O O . CYS A 1 69 ? 10.897 -7.600 -1.646 1.00 97.94 69 CYS A O 1
ATOM 526 N N . ARG A 1 70 ? 8.712 -7.087 -1.569 1.00 97.44 70 ARG A N 1
ATOM 527 C CA . ARG A 1 70 ? 8.214 -8.423 -1.196 1.00 97.44 70 ARG A CA 1
ATOM 528 C C . ARG A 1 70 ? 8.700 -8.962 0.159 1.00 97.44 70 ARG A C 1
ATOM 530 O O . ARG A 1 70 ? 8.530 -10.150 0.417 1.00 97.44 70 ARG A O 1
ATOM 537 N N . ALA A 1 71 ? 9.264 -8.122 1.032 1.00 98.00 71 ALA A N 1
ATOM 538 C CA . ALA A 1 71 ? 9.503 -8.494 2.428 1.00 98.00 71 ALA A CA 1
ATOM 539 C C . ALA A 1 71 ? 8.202 -8.994 3.079 1.00 98.00 71 ALA A C 1
ATOM 541 O O . ALA A 1 71 ? 7.147 -8.395 2.871 1.00 98.00 71 ALA A O 1
ATOM 542 N N . ALA A 1 72 ? 8.267 -10.094 3.824 1.00 97.00 72 ALA A N 1
ATOM 543 C CA . ALA A 1 72 ? 7.097 -10.678 4.473 1.00 97.00 72 ALA A CA 1
ATOM 544 C C . ALA A 1 72 ? 6.540 -9.765 5.577 1.00 97.00 72 ALA A C 1
ATOM 546 O O . ALA A 1 72 ? 7.253 -8.904 6.088 1.00 97.00 72 ALA A O 1
ATOM 547 N N . GLU A 1 73 ? 5.270 -9.984 5.925 1.00 94.75 73 GLU A N 1
ATOM 548 C CA . GLU A 1 73 ? 4.611 -9.390 7.099 1.00 94.75 73 GLU A CA 1
ATOM 549 C C . GLU A 1 73 ? 4.772 -7.857 7.181 1.00 94.75 73 GLU A C 1
ATOM 551 O O . GLU A 1 73 ? 5.299 -7.326 8.159 1.00 94.75 73 GLU A O 1
ATOM 556 N N . PRO A 1 74 ? 4.347 -7.104 6.147 1.00 97.50 74 PRO A N 1
ATOM 557 C CA . PRO A 1 74 ? 4.438 -5.650 6.180 1.00 97.50 74 PRO A CA 1
ATOM 558 C C . PRO A 1 74 ? 3.563 -5.073 7.302 1.00 97.50 74 PRO A C 1
ATOM 560 O O . PRO A 1 74 ? 2.373 -5.362 7.381 1.00 97.50 74 PRO A O 1
ATOM 563 N N . GLU A 1 75 ? 4.140 -4.205 8.134 1.00 97.50 75 GLU A N 1
ATOM 564 C CA . GLU A 1 75 ? 3.448 -3.556 9.263 1.00 97.50 75 GLU A CA 1
ATOM 565 C C . GLU A 1 75 ? 3.041 -2.100 8.984 1.00 97.50 75 GLU A C 1
ATOM 567 O O . GLU A 1 75 ? 2.519 -1.404 9.858 1.00 97.50 75 GLU A O 1
ATOM 572 N N . TRP A 1 76 ? 3.284 -1.611 7.768 1.00 98.62 76 TRP A N 1
ATOM 573 C CA . TRP A 1 76 ? 2.960 -0.252 7.348 1.00 98.62 76 TRP A CA 1
ATOM 574 C C . TRP A 1 76 ? 2.072 -0.269 6.110 1.00 98.62 76 TRP A C 1
ATOM 576 O O . TRP A 1 76 ? 2.025 -1.243 5.363 1.00 98.62 76 TRP A O 1
ATOM 586 N N . ALA A 1 77 ? 1.366 0.828 5.874 1.00 98.62 77 ALA A N 1
ATOM 587 C CA . ALA A 1 77 ? 0.508 0.996 4.716 1.00 98.62 77 ALA A CA 1
ATOM 588 C C . ALA A 1 77 ? 0.559 2.424 4.178 1.00 98.62 77 ALA A C 1
ATOM 590 O O . ALA A 1 77 ? 0.724 3.384 4.934 1.00 98.62 77 ALA A O 1
ATOM 591 N N . SER A 1 78 ? 0.371 2.566 2.867 1.00 98.62 78 SER A N 1
ATOM 592 C CA . SER A 1 78 ? 0.070 3.848 2.234 1.00 98.62 78 SER A CA 1
ATOM 593 C C . SER A 1 78 ? -1.429 3.940 1.973 1.00 98.62 78 SER A C 1
ATOM 595 O O . SER A 1 78 ? -1.954 3.279 1.077 1.00 98.62 78 SER A O 1
ATOM 597 N N . ILE A 1 79 ? -2.132 4.764 2.755 1.00 98.06 79 ILE A N 1
ATOM 598 C CA . ILE A 1 79 ? -3.605 4.784 2.755 1.00 98.06 79 ILE A CA 1
ATOM 599 C C . ILE A 1 79 ? -4.206 5.410 1.495 1.00 98.06 79 ILE A C 1
ATOM 601 O O . ILE A 1 79 ? -5.326 5.086 1.128 1.00 98.06 79 ILE A O 1
ATOM 605 N N . ASN A 1 80 ? -3.490 6.314 0.822 1.00 97.81 80 ASN A N 1
ATOM 606 C CA . ASN A 1 80 ? -3.971 6.914 -0.426 1.00 97.81 80 ASN A CA 1
ATOM 607 C C . ASN A 1 80 ? -3.703 6.036 -1.652 1.00 97.81 80 ASN A C 1
ATOM 609 O O . ASN A 1 80 ? -4.331 6.257 -2.681 1.00 97.81 80 ASN A O 1
ATOM 613 N N . LEU A 1 81 ? -2.766 5.091 -1.550 1.00 98.25 81 LEU A N 1
ATOM 614 C CA . LEU A 1 81 ? -2.461 4.133 -2.611 1.00 98.25 81 LEU A CA 1
ATOM 615 C C . LEU A 1 81 ? -3.173 2.793 -2.395 1.00 98.25 81 LEU A C 1
ATOM 617 O O . LEU A 1 81 ? -3.414 2.083 -3.361 1.00 98.25 81 LEU A O 1
ATOM 621 N N . GLY A 1 82 ? -3.524 2.449 -1.153 1.00 98.19 82 GLY A N 1
ATOM 622 C CA . GLY A 1 82 ? -4.179 1.182 -0.836 1.00 98.19 82 GLY A CA 1
ATOM 623 C C . GLY A 1 82 ? -3.223 -0.008 -0.765 1.00 98.19 82 GLY A C 1
ATOM 624 O O . GLY A 1 82 ? -3.619 -1.109 -1.137 1.00 98.19 82 GLY A O 1
ATOM 625 N N . VAL A 1 83 ? -1.974 0.207 -0.331 1.00 98.75 83 VAL A N 1
ATOM 626 C CA . VAL A 1 83 ? -0.915 -0.824 -0.307 1.00 98.75 83 VAL A CA 1
ATOM 627 C C . VAL A 1 83 ? -0.305 -1.022 1.075 1.00 98.75 83 VAL A C 1
ATOM 629 O O . VAL A 1 83 ? -0.218 -0.068 1.851 1.00 98.75 83 VAL A O 1
ATOM 632 N N . THR A 1 84 ? 0.165 -2.236 1.365 1.00 98.75 84 THR A N 1
ATOM 633 C CA . THR A 1 84 ? 0.982 -2.557 2.546 1.00 98.75 84 THR A CA 1
ATOM 634 C C . THR A 1 84 ? 2.467 -2.604 2.184 1.00 98.75 84 THR A C 1
ATOM 636 O O . THR A 1 84 ? 2.856 -3.146 1.153 1.00 98.75 84 THR A O 1
ATOM 639 N N . VAL A 1 85 ? 3.322 -2.034 3.030 1.00 98.75 85 VAL A N 1
ATOM 640 C CA . VAL A 1 85 ? 4.771 -1.912 2.817 1.00 98.75 85 VAL A CA 1
ATOM 641 C C . VAL A 1 85 ? 5.539 -2.265 4.092 1.00 98.75 85 VAL A C 1
ATOM 643 O O . VAL A 1 85 ? 5.027 -2.127 5.202 1.00 98.75 85 VAL A O 1
ATOM 646 N N . CYS A 1 86 ? 6.772 -2.753 3.953 1.00 98.38 86 CYS A N 1
ATOM 647 C CA . CYS A 1 86 ? 7.645 -3.006 5.100 1.00 98.38 86 CYS A CA 1
ATOM 648 C C . CYS A 1 86 ? 8.161 -1.691 5.704 1.00 98.38 86 CYS A C 1
ATOM 650 O O . CYS A 1 86 ? 7.984 -0.612 5.135 1.00 98.38 86 CYS A O 1
ATOM 652 N N . ILE A 1 87 ? 8.841 -1.783 6.848 1.00 97.44 87 ILE A N 1
ATOM 653 C CA . ILE A 1 87 ? 9.396 -0.618 7.544 1.00 97.44 87 ILE A CA 1
ATOM 654 C C . ILE A 1 87 ? 10.356 0.203 6.667 1.00 97.44 87 ILE A C 1
ATOM 656 O O . ILE A 1 87 ? 10.239 1.428 6.630 1.00 97.44 87 ILE A O 1
ATOM 660 N N . GLU A 1 88 ? 11.234 -0.446 5.904 1.00 97.94 88 GLU A N 1
ATOM 661 C CA . GLU A 1 88 ? 12.223 0.223 5.048 1.00 97.94 88 GLU A CA 1
ATOM 662 C C . GLU A 1 88 ? 11.548 0.990 3.905 1.00 97.94 88 GLU A C 1
ATOM 664 O O . GLU A 1 88 ? 11.737 2.201 3.760 1.00 97.94 88 GLU A O 1
ATOM 669 N N . CYS A 1 89 ? 10.672 0.319 3.150 1.00 98.50 89 CYS A N 1
ATOM 670 C CA . CYS A 1 89 ? 9.899 0.941 2.075 1.00 98.50 89 CYS A CA 1
ATOM 671 C C . CYS A 1 89 ? 8.974 2.044 2.606 1.00 98.50 89 CYS A C 1
ATOM 673 O O . CYS A 1 89 ? 8.828 3.087 1.970 1.00 98.50 89 CYS A O 1
ATOM 675 N N . SER A 1 90 ? 8.423 1.893 3.816 1.00 98.50 90 SER A N 1
ATOM 676 C CA . SER A 1 90 ? 7.653 2.960 4.464 1.00 98.50 90 SER A CA 1
ATOM 677 C C . SER A 1 90 ? 8.490 4.230 4.686 1.00 98.50 90 SER A C 1
ATOM 679 O O . SER A 1 90 ? 7.977 5.339 4.525 1.00 98.50 90 SER A O 1
ATOM 681 N N . GLY A 1 91 ? 9.784 4.088 4.997 1.00 98.12 91 GLY A N 1
ATOM 682 C CA . GLY A 1 91 ? 10.727 5.199 5.123 1.00 98.12 91 GLY A CA 1
ATOM 683 C C . GLY A 1 91 ? 10.941 5.929 3.797 1.00 98.12 91 GLY A C 1
ATOM 684 O O . GLY A 1 91 ? 10.890 7.159 3.756 1.00 98.12 91 GLY A O 1
ATOM 685 N N . ILE A 1 92 ? 11.073 5.180 2.699 1.00 98.31 92 ILE A N 1
ATOM 686 C CA . ILE A 1 92 ? 11.164 5.737 1.341 1.00 98.31 92 ILE A CA 1
ATOM 687 C C . ILE A 1 92 ? 9.864 6.460 0.975 1.00 98.31 92 ILE A C 1
ATOM 689 O O . ILE A 1 92 ? 9.887 7.614 0.564 1.00 98.31 92 ILE A O 1
ATOM 693 N N . HIS A 1 93 ? 8.704 5.848 1.215 1.00 98.62 93 HIS A N 1
ATOM 694 C CA . HIS A 1 93 ? 7.410 6.490 0.976 1.00 98.62 93 HIS A CA 1
ATOM 695 C C . HIS A 1 93 ? 7.257 7.817 1.736 1.00 98.62 93 HIS A C 1
ATOM 697 O O . HIS A 1 93 ? 6.642 8.752 1.221 1.00 98.62 93 HIS A O 1
ATOM 703 N N . ARG A 1 94 ? 7.810 7.926 2.951 1.00 98.50 94 ARG A N 1
ATOM 704 C CA . ARG A 1 94 ? 7.813 9.183 3.717 1.00 98.50 94 ARG A CA 1
ATOM 705 C C . ARG A 1 94 ? 8.689 10.253 3.072 1.00 98.50 94 ARG A C 1
ATOM 707 O O . ARG A 1 94 ? 8.281 11.413 3.081 1.00 98.50 94 ARG A O 1
ATOM 714 N N . SER A 1 95 ? 9.843 9.890 2.508 1.00 98.44 95 SER A N 1
ATOM 715 C CA . SER A 1 95 ? 10.742 10.853 1.856 1.00 98.44 95 SER A CA 1
ATOM 716 C C . SER A 1 95 ? 10.166 11.426 0.556 1.00 98.44 95 SER A C 1
ATOM 718 O O . SER A 1 95 ? 10.501 12.554 0.202 1.00 98.44 95 SER A O 1
ATOM 720 N N . LEU A 1 96 ? 9.237 10.715 -0.101 1.00 97.88 96 LEU A N 1
ATOM 721 C CA . LEU A 1 96 ? 8.484 11.238 -1.251 1.00 97.88 96 LEU A CA 1
ATOM 722 C C . LEU A 1 96 ? 7.581 12.425 -0.871 1.00 97.88 96 LEU A C 1
ATOM 724 O O . LEU A 1 96 ? 7.367 13.331 -1.672 1.00 97.88 96 LEU A O 1
ATOM 728 N N . GLY A 1 97 ? 7.045 12.431 0.352 1.00 97.56 97 GLY A N 1
ATOM 729 C CA . GLY A 1 97 ? 6.122 13.451 0.848 1.00 97.56 97 GLY A CA 1
ATOM 730 C C . GLY A 1 97 ? 4.634 13.108 0.673 1.00 97.56 97 GLY A C 1
ATOM 731 O O . GLY A 1 97 ? 4.229 12.256 -0.120 1.00 97.56 97 GLY A O 1
ATOM 732 N N . VAL A 1 98 ? 3.789 13.819 1.430 1.00 97.50 98 VAL A N 1
ATOM 733 C CA . VAL A 1 98 ? 2.357 13.498 1.638 1.00 97.50 98 VAL A CA 1
ATOM 734 C C . VAL A 1 98 ? 1.470 13.619 0.396 1.00 97.50 98 VAL A C 1
ATOM 736 O O . VAL A 1 98 ? 0.344 13.117 0.395 1.00 97.50 98 VAL A O 1
ATOM 739 N N . HIS A 1 99 ? 1.955 14.295 -0.647 1.00 96.19 99 HIS A N 1
ATOM 740 C CA . HIS A 1 99 ? 1.276 14.374 -1.941 1.00 96.19 99 HIS A CA 1
ATOM 741 C C . HIS A 1 99 ? 1.338 13.047 -2.703 1.00 96.19 99 HIS A C 1
ATOM 743 O O . HIS A 1 99 ? 0.421 12.751 -3.464 1.00 96.19 99 HIS A O 1
ATOM 749 N N . PHE A 1 100 ? 2.385 12.250 -2.471 1.00 97.88 100 PHE A N 1
ATOM 750 C CA . PHE A 1 100 ? 2.592 10.965 -3.131 1.00 97.88 100 PHE A CA 1
ATOM 751 C C . PHE A 1 100 ? 2.152 9.801 -2.249 1.00 97.88 100 PHE A C 1
ATOM 753 O O . PHE A 1 100 ? 1.418 8.926 -2.703 1.00 97.88 100 PHE A O 1
ATOM 760 N N . SER A 1 101 ? 2.551 9.797 -0.974 1.00 98.50 101 SER A N 1
ATOM 761 C CA . SER A 1 101 ? 2.237 8.700 -0.061 1.00 98.50 101 SER A CA 1
ATOM 762 C C . SER A 1 101 ? 1.912 9.185 1.348 1.00 98.50 101 SER A C 1
ATOM 764 O O . SER A 1 101 ? 2.631 9.988 1.943 1.00 98.50 101 SER A O 1
ATOM 766 N N . LYS A 1 102 ? 0.831 8.649 1.913 1.00 98.44 102 LYS A N 1
ATOM 767 C CA . LYS A 1 102 ? 0.368 8.891 3.280 1.00 98.44 102 LYS A CA 1
ATOM 768 C C . LYS A 1 102 ? 0.549 7.614 4.087 1.00 98.44 102 LYS A C 1
ATOM 770 O O . LYS A 1 102 ? -0.284 6.715 4.040 1.00 98.44 102 LYS A O 1
ATOM 775 N N . VAL A 1 103 ? 1.657 7.544 4.816 1.00 98.56 103 VAL A N 1
ATOM 776 C CA . VAL A 1 103 ? 2.057 6.339 5.551 1.00 98.56 103 VAL A CA 1
ATOM 777 C C . VAL A 1 103 ? 1.360 6.258 6.918 1.00 98.56 103 VAL A C 1
ATOM 779 O O . VAL A 1 103 ? 1.319 7.249 7.659 1.00 98.56 103 VAL A O 1
ATOM 782 N N . ARG A 1 104 ? 0.833 5.075 7.252 1.00 98.19 104 ARG A N 1
ATOM 783 C CA . ARG A 1 104 ? 0.261 4.688 8.554 1.00 98.19 104 ARG A CA 1
ATOM 784 C C . ARG A 1 104 ? 0.786 3.322 8.983 1.00 98.19 104 ARG A C 1
ATOM 786 O O . ARG A 1 104 ? 1.047 2.477 8.132 1.00 98.19 104 ARG A O 1
ATOM 793 N N . SER A 1 105 ? 0.960 3.118 10.281 1.00 97.81 105 SER A N 1
ATOM 794 C CA . SER A 1 105 ? 1.261 1.813 10.866 1.00 97.81 105 SER A CA 1
ATOM 795 C C . SER A 1 105 ? -0.020 0.988 10.984 1.00 97.81 105 SER A C 1
ATOM 797 O O . SER A 1 105 ? -1.062 1.503 11.383 1.00 97.81 105 SER A O 1
ATOM 799 N N . LEU A 1 106 ? 0.050 -0.301 10.662 1.00 96.56 106 LEU A N 1
ATOM 800 C CA . LEU A 1 106 ? -1.061 -1.235 10.852 1.00 96.56 106 LEU A CA 1
ATOM 801 C C . LEU A 1 106 ? -1.299 -1.564 12.334 1.00 96.56 106 LEU A C 1
ATOM 803 O O . LEU A 1 106 ? -2.424 -1.886 12.703 1.00 96.56 106 LEU A O 1
ATOM 807 N N . THR A 1 107 ? -0.258 -1.469 13.167 1.00 93.19 107 THR A N 1
ATOM 808 C CA . THR A 1 107 ? -0.274 -1.871 14.583 1.00 93.19 107 THR A CA 1
ATOM 809 C C . THR A 1 107 ? -0.273 -0.688 15.551 1.00 93.19 107 THR A C 1
ATOM 811 O O . THR A 1 107 ? -0.851 -0.786 16.631 1.00 93.19 107 THR A O 1
ATOM 814 N N . LEU A 1 108 ? 0.373 0.427 15.189 1.00 94.56 108 LEU A N 1
ATOM 815 C CA . LEU A 1 108 ? 0.594 1.565 16.092 1.00 94.56 108 LEU A CA 1
ATOM 816 C C . LEU A 1 108 ? -0.409 2.710 15.904 1.00 94.56 108 LEU A C 1
ATOM 818 O O . LEU A 1 108 ? -0.580 3.515 16.818 1.00 94.56 108 LEU A O 1
ATOM 822 N N . ASP A 1 109 ? -1.066 2.798 14.744 1.00 96.38 109 ASP A N 1
ATOM 823 C CA . ASP A 1 109 ? -2.030 3.861 14.449 1.00 96.38 109 ASP A CA 1
ATOM 824 C C . ASP A 1 109 ? -3.478 3.378 14.609 1.00 96.38 109 ASP A C 1
ATOM 826 O O . ASP A 1 109 ? -3.801 2.203 14.445 1.00 96.38 109 ASP A O 1
ATOM 830 N N . SER A 1 110 ? -4.381 4.317 14.896 1.00 94.12 110 SER A N 1
ATOM 831 C CA . SER A 1 110 ? -5.824 4.054 14.875 1.00 94.12 110 SER A CA 1
ATOM 832 C C . SER A 1 110 ? -6.356 4.021 13.443 1.00 94.12 110 SER A C 1
ATOM 834 O O . SER A 1 110 ? -5.987 4.860 12.619 1.00 94.12 110 SER A O 1
ATOM 836 N N . TRP A 1 111 ? -7.266 3.085 13.170 1.00 96.00 111 TRP A N 1
ATOM 837 C CA . TRP A 1 111 ? -7.861 2.883 11.850 1.00 96.00 111 TRP A CA 1
ATOM 838 C C . TRP A 1 111 ? -9.362 3.135 11.868 1.00 96.00 111 TRP A C 1
ATOM 840 O O . TRP A 1 111 ? -10.121 2.426 12.528 1.00 96.00 111 TRP A O 1
ATOM 850 N N . GLU A 1 112 ? -9.784 4.139 11.104 1.00 95.19 112 GLU A N 1
ATOM 851 C CA . GLU A 1 112 ? -11.196 4.397 10.839 1.00 95.19 112 GLU A CA 1
ATOM 852 C C . GLU A 1 112 ? -11.771 3.296 9.927 1.00 95.19 112 GLU A C 1
ATOM 854 O O . GLU A 1 112 ? -11.077 2.860 8.997 1.00 95.19 112 GLU A O 1
ATOM 859 N N . PRO A 1 113 ? -13.020 2.842 10.143 1.00 94.62 113 PRO A N 1
ATOM 860 C CA . PRO A 1 113 ? -13.635 1.774 9.349 1.00 94.62 113 PRO A CA 1
ATOM 861 C C . PRO A 1 113 ? -13.588 2.012 7.833 1.00 94.62 113 PRO A C 1
ATOM 863 O O . PRO A 1 113 ? -13.413 1.073 7.056 1.00 94.62 113 PRO A O 1
ATOM 866 N N . GLU A 1 114 ? -13.702 3.265 7.403 1.00 94.88 114 GLU A N 1
ATOM 867 C CA . GLU A 1 114 ? -13.655 3.684 6.005 1.00 94.88 114 GLU A CA 1
ATOM 868 C C . GLU A 1 114 ? -12.275 3.437 5.385 1.00 94.88 114 GLU A C 1
ATOM 870 O O . GLU A 1 114 ? -12.184 2.985 4.242 1.00 94.88 114 GLU A O 1
ATOM 875 N N . LEU A 1 115 ? -11.201 3.670 6.146 1.00 96.00 115 LEU A N 1
ATOM 876 C CA . LEU A 1 115 ? -9.835 3.382 5.709 1.00 96.00 115 LEU A CA 1
ATOM 877 C C . LEU A 1 115 ? -9.581 1.876 5.650 1.00 96.00 115 LEU A C 1
ATOM 879 O O . LEU A 1 115 ? -8.966 1.410 4.695 1.00 96.00 115 LEU A O 1
ATOM 883 N N . VAL A 1 116 ? -10.096 1.106 6.615 1.00 96.69 116 VAL A N 1
ATOM 884 C CA . VAL A 1 116 ? -10.027 -0.366 6.562 1.00 96.69 116 VAL A CA 1
ATOM 885 C C . VAL A 1 116 ? -10.702 -0.874 5.292 1.00 96.69 116 VAL A C 1
ATOM 887 O O . VAL A 1 116 ? -10.115 -1.663 4.557 1.00 96.69 116 VAL A O 1
ATOM 890 N N . LYS A 1 117 ? -11.909 -0.381 4.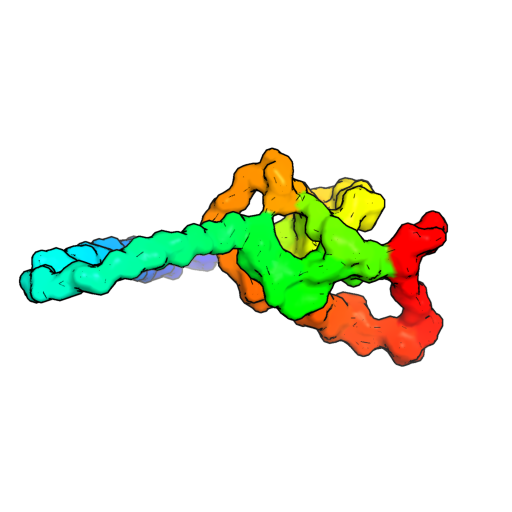994 1.00 95.69 117 LYS A N 1
ATOM 891 C CA . LYS A 1 117 ? -12.634 -0.754 3.779 1.00 95.69 117 LYS A CA 1
ATOM 892 C C . LYS A 1 117 ? -11.845 -0.393 2.521 1.00 95.69 117 LYS A C 1
ATOM 894 O O . LYS A 1 117 ? -11.711 -1.241 1.650 1.00 95.69 117 LYS A O 1
ATOM 899 N N . LEU A 1 118 ? -11.280 0.813 2.442 1.00 95.50 118 LEU A N 1
ATOM 900 C CA . LEU A 1 118 ? -10.445 1.227 1.309 1.00 95.50 118 LEU A CA 1
ATOM 901 C C . LEU A 1 118 ? -9.271 0.264 1.075 1.00 95.50 118 LEU A C 1
ATOM 903 O O . LEU A 1 118 ? -9.040 -0.160 -0.054 1.00 95.50 118 LEU A O 1
ATOM 907 N N . MET A 1 119 ? -8.557 -0.106 2.139 1.00 97.94 119 MET A N 1
ATOM 908 C CA . MET A 1 119 ? -7.445 -1.058 2.059 1.00 97.94 119 MET A CA 1
ATOM 909 C C . MET A 1 119 ? -7.907 -2.461 1.636 1.00 97.94 119 MET A C 1
ATOM 911 O O . MET A 1 119 ? -7.172 -3.153 0.935 1.00 97.94 119 MET A O 1
ATOM 915 N N . CYS A 1 120 ? -9.117 -2.870 2.037 1.00 96.44 120 CYS A N 1
ATOM 916 C CA . CYS A 1 120 ? -9.719 -4.151 1.663 1.00 96.44 120 CYS A CA 1
ATOM 917 C C . CYS A 1 120 ? -10.199 -4.220 0.204 1.00 96.44 120 CYS A C 1
ATOM 919 O O . CYS A 1 120 ? -10.183 -5.301 -0.376 1.00 96.44 120 CYS A O 1
ATOM 921 N N . GLU A 1 121 ? -10.625 -3.098 -0.380 1.00 96.31 121 GLU A N 1
ATOM 922 C CA . GLU A 1 121 ? -11.073 -3.016 -1.783 1.00 96.31 121 GLU A CA 1
ATOM 923 C C . GLU A 1 121 ? -9.902 -2.880 -2.778 1.00 96.31 121 GLU A C 1
ATOM 925 O O . GLU A 1 121 ? -10.059 -3.162 -3.965 1.00 96.31 121 GLU A O 1
ATOM 930 N N . LEU A 1 122 ? -8.732 -2.429 -2.311 1.00 97.19 122 LEU A N 1
ATOM 931 C CA . LEU A 1 122 ? -7.514 -2.289 -3.116 1.00 97.19 122 LEU A CA 1
ATOM 932 C C . LEU A 1 122 ? -6.557 -3.472 -2.885 1.00 97.19 122 LEU A C 1
ATOM 934 O O . LEU A 1 122 ? -6.901 -4.616 -3.176 1.00 97.19 122 LEU A O 1
ATOM 938 N N . GLY A 1 123 ? -5.337 -3.206 -2.420 1.00 97.12 123 GLY A N 1
ATOM 939 C CA . GLY A 1 123 ? -4.322 -4.213 -2.145 1.00 97.12 123 GLY A CA 1
ATOM 940 C C . GLY A 1 123 ? -3.208 -4.299 -3.184 1.00 97.12 123 GLY A C 1
ATOM 941 O O . GLY A 1 123 ? -3.329 -3.879 -4.339 1.00 97.12 123 GLY A O 1
ATOM 942 N N . ASN A 1 124 ? -2.092 -4.881 -2.752 1.00 98.56 124 ASN A N 1
ATOM 943 C CA . ASN A 1 124 ? -0.824 -4.861 -3.476 1.00 98.56 124 ASN A CA 1
ATOM 944 C C . ASN A 1 124 ? -0.918 -5.527 -4.850 1.00 98.56 124 ASN A C 1
ATOM 946 O O . ASN A 1 124 ? -0.289 -5.056 -5.792 1.00 98.56 124 ASN A O 1
ATOM 950 N N . SER A 1 125 ? -1.698 -6.604 -4.996 1.00 97.94 125 SER A N 1
ATOM 951 C CA . SER A 1 125 ? -1.881 -7.251 -6.302 1.00 97.94 125 SER A CA 1
ATOM 952 C C . SER A 1 125 ? -2.562 -6.324 -7.310 1.00 97.94 125 SER A C 1
ATOM 954 O O . SER A 1 125 ? -2.087 -6.199 -8.436 1.00 97.94 125 SER A O 1
ATOM 956 N N . THR A 1 126 ? -3.628 -5.636 -6.896 1.00 98.06 126 THR A N 1
ATOM 957 C CA . THR A 1 126 ? -4.351 -4.669 -7.733 1.00 98.06 126 THR A CA 1
ATOM 958 C C . THR A 1 126 ? -3.449 -3.500 -8.119 1.00 98.06 126 THR A C 1
ATOM 960 O O . THR A 1 126 ? -3.371 -3.131 -9.288 1.00 98.06 126 THR A O 1
ATOM 963 N N . ILE A 1 127 ? -2.723 -2.941 -7.149 1.00 98.38 127 ILE A N 1
ATOM 964 C CA . ILE A 1 127 ? -1.889 -1.755 -7.367 1.00 98.38 127 ILE A CA 1
ATOM 965 C C . ILE A 1 127 ? -0.638 -2.075 -8.191 1.00 98.38 127 ILE A C 1
ATOM 967 O O . ILE A 1 127 ? -0.327 -1.326 -9.117 1.00 98.38 127 ILE A O 1
ATOM 971 N N . ASN A 1 128 ? 0.030 -3.209 -7.958 1.00 98.19 128 ASN A N 1
ATOM 972 C CA . ASN A 1 128 ? 1.143 -3.648 -8.808 1.00 98.19 128 ASN A CA 1
ATOM 973 C C . ASN A 1 128 ? 0.673 -3.961 -10.235 1.00 98.19 128 ASN A C 1
ATOM 975 O O . ASN A 1 128 ? 1.383 -3.657 -11.187 1.00 98.19 128 ASN A O 1
ATOM 979 N N . GLY A 1 129 ? -0.557 -4.456 -10.416 1.00 97.88 129 GLY A N 1
ATOM 980 C CA . GLY A 1 129 ? -1.165 -4.606 -11.742 1.00 97.88 129 GLY A CA 1
ATOM 981 C C . GLY A 1 129 ? -1.313 -3.291 -12.522 1.00 97.88 129 GLY A C 1
ATOM 982 O O . GLY A 1 129 ? -1.475 -3.327 -13.738 1.00 97.88 129 GLY A O 1
ATOM 983 N N . ILE A 1 130 ? -1.229 -2.137 -11.849 1.00 97.69 130 ILE A N 1
ATOM 984 C CA . ILE A 1 130 ? -1.279 -0.803 -12.460 1.00 97.69 130 ILE A CA 1
ATOM 985 C C . ILE A 1 130 ? 0.129 -0.207 -12.558 1.00 97.69 130 ILE A C 1
ATOM 987 O O . ILE A 1 130 ? 0.595 0.115 -13.649 1.00 97.69 130 ILE A O 1
ATOM 991 N N . TYR A 1 131 ? 0.816 -0.058 -11.423 1.00 97.44 131 TYR A N 1
ATOM 992 C CA . TYR A 1 131 ? 2.102 0.641 -11.347 1.00 97.44 131 TYR A CA 1
ATOM 993 C C . TYR A 1 131 ? 3.272 -0.185 -11.885 1.00 97.44 131 TYR A C 1
ATOM 995 O O . TYR A 1 131 ? 4.255 0.384 -12.354 1.00 97.44 131 TYR A O 1
ATOM 1003 N N . GLU A 1 132 ? 3.160 -1.514 -11.864 1.00 97.38 132 GLU A N 1
ATOM 1004 C CA . GLU A 1 132 ? 4.198 -2.435 -12.329 1.00 97.38 132 GLU A CA 1
ATOM 1005 C C . GLU A 1 132 ? 3.798 -3.205 -13.593 1.00 97.38 132 GLU A C 1
ATOM 1007 O O . GLU A 1 132 ? 4.497 -4.133 -13.993 1.00 97.38 132 GLU A O 1
ATOM 1012 N N . ALA A 1 133 ? 2.720 -2.803 -14.275 1.00 96.88 133 ALA A N 1
ATOM 1013 C CA . ALA A 1 133 ? 2.172 -3.511 -15.437 1.00 96.88 133 ALA A CA 1
ATOM 1014 C C . ALA A 1 133 ? 3.197 -3.789 -16.555 1.00 96.88 133 ALA A C 1
ATOM 1016 O O . ALA A 1 133 ? 3.013 -4.697 -17.358 1.00 96.88 133 ALA A O 1
ATOM 1017 N N . ARG A 1 134 ? 4.270 -2.990 -16.621 1.00 95.75 134 ARG A N 1
ATOM 1018 C CA . ARG A 1 134 ? 5.267 -3.008 -17.700 1.00 95.75 134 ARG A CA 1
ATOM 1019 C C . ARG A 1 134 ? 6.683 -3.358 -17.240 1.00 95.75 134 ARG A C 1
ATOM 1021 O O . ARG A 1 134 ? 7.621 -3.207 -18.019 1.00 95.75 134 ARG A O 1
ATOM 1028 N N . ILE A 1 135 ? 6.879 -3.810 -15.996 1.00 94.94 135 ILE A N 1
ATOM 1029 C CA . ILE A 1 135 ? 8.240 -4.086 -15.4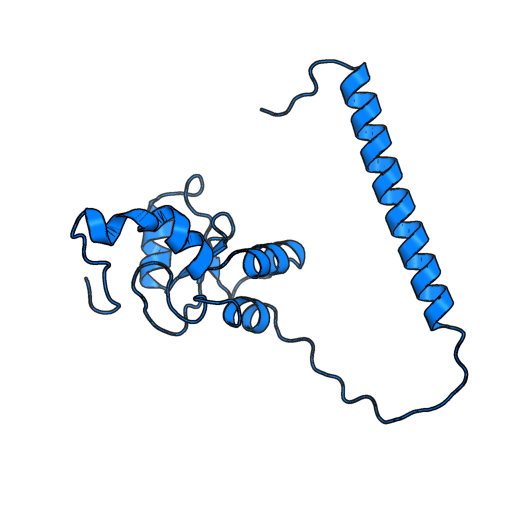90 1.00 94.94 135 ILE A CA 1
ATOM 1030 C C . ILE A 1 135 ? 8.939 -5.194 -16.289 1.00 94.94 135 ILE A C 1
ATOM 1032 O O . ILE A 1 135 ? 10.143 -5.106 -16.529 1.00 94.94 135 ILE A O 1
ATOM 1036 N N . GLU A 1 136 ? 8.177 -6.192 -16.747 1.00 90.94 136 GLU A N 1
ATOM 1037 C CA . GLU A 1 136 ? 8.682 -7.306 -17.553 1.00 90.94 136 GLU A CA 1
ATOM 1038 C C . GLU A 1 136 ? 9.096 -6.832 -18.950 1.00 90.94 136 GLU A C 1
ATOM 1040 O O . GLU A 1 136 ? 10.208 -7.118 -19.387 1.00 90.94 136 GLU A O 1
ATOM 1045 N N . GLU A 1 137 ? 8.260 -6.020 -19.609 1.00 95.25 137 GLU A N 1
ATOM 1046 C CA . GLU A 1 137 ? 8.575 -5.407 -20.911 1.00 95.25 137 GLU A CA 1
ATOM 1047 C C . GLU A 1 137 ? 9.859 -4.570 -20.858 1.00 95.25 137 GLU A C 1
ATOM 1049 O O . GLU A 1 137 ? 10.630 -4.524 -21.816 1.00 95.25 137 GLU A O 1
ATOM 1054 N N . MET A 1 138 ? 10.089 -3.894 -19.731 1.00 94.56 138 MET A N 1
ATOM 1055 C CA . MET A 1 138 ? 11.235 -3.014 -19.522 1.00 94.56 138 MET A CA 1
ATOM 1056 C C . MET A 1 138 ? 12.486 -3.747 -19.012 1.00 94.56 138 MET A C 1
ATOM 1058 O O . MET A 1 138 ? 13.516 -3.102 -18.822 1.00 94.56 138 MET A O 1
ATOM 1062 N N . ASN A 1 139 ? 12.429 -5.067 -18.785 1.00 93.81 139 ASN A N 1
ATOM 1063 C CA . ASN A 1 139 ? 13.496 -5.855 -18.153 1.00 93.81 139 ASN A CA 1
ATOM 1064 C C . ASN A 1 139 ? 13.974 -5.280 -16.800 1.00 93.81 139 ASN A C 1
ATOM 1066 O O . ASN A 1 139 ? 15.148 -5.397 -16.437 1.00 93.81 139 ASN A O 1
ATOM 1070 N N . ILE A 1 140 ? 13.070 -4.661 -16.035 1.00 94.25 140 ILE A N 1
ATOM 1071 C CA . ILE A 1 140 ? 13.377 -4.103 -14.714 1.00 94.25 140 ILE A CA 1
ATOM 1072 C C . ILE A 1 140 ? 13.146 -5.176 -13.653 1.00 94.25 140 ILE A C 1
ATOM 1074 O O . ILE A 1 140 ? 12.062 -5.747 -13.537 1.00 94.25 140 ILE A O 1
ATOM 1078 N N . LYS A 1 141 ? 14.165 -5.429 -12.828 1.00 92.31 141 LYS A N 1
ATOM 1079 C CA . LYS A 1 141 ? 14.040 -6.318 -11.670 1.00 92.31 141 LYS A CA 1
ATOM 1080 C C . LYS A 1 141 ? 13.556 -5.530 -10.461 1.00 92.31 141 LYS A C 1
ATOM 1082 O O . LYS A 1 141 ? 14.249 -4.638 -9.981 1.00 92.31 141 LYS A O 1
ATOM 1087 N N . LYS A 1 142 ? 12.385 -5.907 -9.953 1.00 94.19 142 LYS A N 1
ATOM 1088 C CA . LYS A 1 142 ? 11.859 -5.400 -8.684 1.00 94.19 142 LYS A CA 1
ATOM 1089 C C . LYS A 1 142 ? 12.820 -5.738 -7.531 1.00 94.19 142 LYS A C 1
ATOM 1091 O O . LYS A 1 142 ? 13.315 -6.872 -7.507 1.00 94.19 142 LYS A O 1
ATOM 1096 N N . PRO A 1 143 ? 13.081 -4.805 -6.598 1.00 95.62 143 PRO A N 1
ATOM 1097 C CA . PRO A 1 143 ? 13.926 -5.075 -5.443 1.00 95.62 143 PRO A CA 1
ATOM 1098 C C . PRO A 1 143 ? 13.380 -6.225 -4.590 1.00 95.62 143 PRO A C 1
ATOM 1100 O O . PRO A 1 143 ? 12.207 -6.603 -4.652 1.00 95.62 143 PRO A O 1
ATOM 1103 N N . THR A 1 144 ? 14.274 -6.789 -3.790 1.00 94.19 144 THR A N 1
ATOM 1104 C CA . THR A 1 144 ? 13.968 -7.817 -2.790 1.00 94.19 144 THR A CA 1
ATOM 1105 C C . THR A 1 144 ? 14.166 -7.240 -1.394 1.00 94.19 144 THR A C 1
ATOM 1107 O O . THR A 1 144 ? 14.753 -6.171 -1.250 1.00 94.19 144 THR A O 1
ATOM 1110 N N . SER A 1 145 ? 13.755 -7.960 -0.352 1.00 90.56 145 SER A N 1
ATOM 1111 C CA . SER A 1 145 ? 13.994 -7.570 1.046 1.00 90.56 145 SER A CA 1
ATOM 1112 C C . SER A 1 145 ? 15.475 -7.424 1.423 1.00 90.56 145 SER A C 1
ATOM 1114 O O . SER A 1 145 ? 15.781 -6.948 2.505 1.00 90.56 145 SER A O 1
ATOM 1116 N N . SER A 1 146 ? 16.397 -7.881 0.574 1.00 88.50 146 SER A N 1
ATOM 1117 C CA . SER A 1 146 ? 17.847 -7.782 0.787 1.00 88.50 146 SER A CA 1
ATOM 1118 C C . SER A 1 146 ? 18.515 -6.752 -0.126 1.00 88.50 146 SER A C 1
ATOM 1120 O O . SER A 1 146 ? 19.736 -6.626 -0.122 1.00 88.50 146 SER A O 1
ATOM 1122 N N . SER A 1 147 ? 17.739 -6.057 -0.956 1.00 80.69 147 SER A N 1
ATOM 1123 C CA . SER A 1 147 ? 18.245 -5.010 -1.838 1.00 80.69 147 SER A CA 1
ATOM 1124 C C . SER A 1 147 ? 18.408 -3.724 -1.026 1.00 80.69 147 SER A C 1
ATOM 1126 O O . SER A 1 147 ? 17.411 -3.164 -0.584 1.00 80.69 147 SER A O 1
ATOM 1128 N N . THR A 1 148 ? 19.656 -3.304 -0.799 1.00 53.06 148 THR A N 1
ATOM 1129 C CA . THR A 1 148 ? 20.005 -2.039 -0.124 1.00 53.06 148 THR A CA 1
ATOM 1130 C C . THR A 1 148 ? 20.045 -0.880 -1.109 1.00 53.06 148 THR A C 1
ATOM 1132 O O . THR A 1 148 ? 20.516 -1.105 -2.248 1.00 53.06 148 THR A O 1
#

Radius of gyration: 21.44 Å; chains: 1; bounding box: 59×50×43 Å

Sequence (148 aa):
MLQAESERVLELWVSAVQRSITTAYSENRRESLRSARSPAEFPAQQKATAPCAQDAMLRVTGNAACCDCRAAEPEWASINLGVTVCIECSGIHRSLGVHFSKVRSLTLDSWEPELVKLMCELGNSTINGIYEARIEEMNIKKPTSSST

=== Feature glossary ===
A reading guide for the features in this record.

Start from the sequence.

  · This is the polypeptide sequence — one letter per residue, N-terminus first. Length ranges from a few dozen residues for small domains to over a thousand for large multi-domain proteins.

Fold it, and you get atomic coordinates and the backbone conformation that goes with them.

  · Structure coordinates are given as an mmCIF _atom_site loop: one row per atom with element, residue name, chain id, sequence number, and x/y/z position in Å. Only the four main-chain atoms per residue are included here; side chains are omitted to keep the record compact.

  · Backbone dihedral angles. Every residue except chain termini has a φ (preceding-C → N → Cα → C) and a ψ (N → Cα → C → next-N). They are reported in degrees following the IUPAC sign convention. Secondary structure is essentially a statement about which (φ, ψ) basin each residue occupies.

  · The SS8 string is DSSP's per-residue secondary-structure call. α-helix (H) means an i→i+4 H-bond ladder; β-strand (E) means the residue participates in a β-sheet; 3₁₀ (G) and π (I) are tighter and wider helices; T/S are turns/bends; '-' is loop.

  · SS3 is a coarse helix/strand/coil call (letters a/b/c) made by the P-SEA algorithm from inter-Cα distances and dihedrals. It is less detailed than DSSP but needs only Cα positions.

Summarize the fold with a handful of shape descriptors and a per-residue structural alphabet.

  · Radius of gyration (Rg) is the root-mean-square distance of Cα atoms from their centroid — a single number for overall size and compactness. A globular domain of N residues has Rg ≈ 2.2·N^0.38 Å; an extended or disordered chain has a much larger Rg. The Cα contact count is the number of residue pairs whose Cα atoms are within 8 Å and are more than four positions apart in sequence — a standard proxy for tertiary packing density. The bounding box is the smallest axis-aligned box enclosing all Cα atoms.

  · The Foldseek 3Di string encodes local tertiary geometry as a 20-letter alphabet — one character per residue — derived from the relative positions of nearby Cα atoms. Unlike the amino-acid sequence, 3Di is a direct function of the 3D structure, so two proteins with the same fold have similar 3Di strings even at low sequence identity.

  · Solvent-accessible surface area (SASA) is the area in Å² traced out by the centre of a 1.4 Å probe sphere (a water molecule) rolled over the protein's van der Waals surface (Shrake–Rupley / Lee–Richards construction). Buried residues have near-zero SASA; fully exposed residues can exceed 200 Å². The total SASA scales roughly with the number of surface residues.

Ask how reliable the model is.

  · pLDDT (predicted Local Distance Difference Test) is AlphaFold's per-residue confidence score, ranging from 0 to 100. Values above 90 indicate high confidence (typically well-packed cores); 70–90 is confident; 50–70 low confidence; below 50 usually means the region is disordered or the prediction is unreliable there. AlphaFold stores pLDDT in the mmCIF B-factor column.

  · B-factor (Debye–Waller factor) reflects atomic displacement in the crystal lattice. It is an experimental observable (units Å²), not a prediction; low values mean the atom is pinned down, high values mean it moves or is heterogeneous across the crystal.

  · Predicted Aligned Error (PAE) is an AlphaFold confidence matrix: entry (i, j) is the expected error in the position of residue j, in ångströms, when the prediction is superimposed on the true structure at residue i. Low PAE within a block of residues means that block is internally rigid and well-predicted; high PAE between two blocks means their relative placement is uncertain even if each block individually is confident.

Place it in context: what it resembles, what it is annotated as, and how it looks.

  · Nearest PDB neighbors are the top structural matches found by Foldseek when searching this structure against the entire Protein Data Bank. Each hit reports a TM-score (0 to 1; >0.5 almost always implies the same fold) and an E-value. These are *structural* homologs — they may share no detectable sequence similarity.

  · Functional annotations link the protein to curated databases. InterPro entries identify conserved domains and families by matching the sequence against member-database signatures (Pfam, PROSITE, CDD, …). Gene Ontology (GO) terms describe molecular function, biological process, and cellular component in a controlled vocabulary. CATH places the structure in a hierarchical fold classification (Class/Architecture/Topology/Homologous-superfamily). The organism is the source species.

  · Three diagnostic plots accompany the record. The Cα contact map visualizes the tertiary structure as a 2D adjacency matrix (8 Å cutoff, sequence-local contacts suppressed). The Ramachandran plot shows the distribution of backbone (φ, ψ) torsions, with points in the α and β basins reflecting secondary structure content. The PAE plot shows AlphaFold's inter-residue confidence as a color matrix.

  · Six rendered views show the 3D structure from the faces of a cube — i.e. along ±x, ±y, ±z. Rendering representation is drawn randomly per protein from cartoon (secondary-structure ribbons), sticks (backbone bonds), or molecular surface; coloring is either N→C rainbow (blue at the N-terminus through red at the C-terminus) or one color per chain.